Protein AF-A0A1G6BMJ9-F1 (afdb_monomer_lite)

Structure (mmCIF, N/CA/C/O backbone):
data_AF-A0A1G6BMJ9-F1
#
_entry.id   AF-A0A1G6BMJ9-F1
#
loop_
_atom_site.group_PDB
_atom_site.id
_atom_site.type_symbol
_atom_site.label_atom_id
_atom_site.label_alt_id
_atom_site.label_comp_id
_atom_site.label_asym_id
_atom_site.label_entity_id
_atom_site.label_seq_id
_atom_site.pdbx_PDB_ins_code
_atom_site.Cartn_x
_atom_site.Cartn_y
_atom_site.Cartn_z
_atom_site.occupancy
_atom_site.B_iso_or_equiv
_atom_site.auth_seq_id
_atom_site.auth_comp_id
_atom_site.auth_asym_id
_atom_site.auth_atom_id
_atom_site.pdbx_PDB_model_num
ATOM 1 N N . MET A 1 1 ? 7.712 5.811 -20.693 1.00 56.84 1 MET A N 1
ATOM 2 C CA . MET A 1 1 ? 6.902 6.186 -21.873 1.00 56.84 1 MET A CA 1
ATOM 3 C C . MET A 1 1 ? 6.922 5.020 -22.845 1.00 56.84 1 MET A C 1
ATOM 5 O O . MET A 1 1 ? 7.993 4.428 -22.976 1.00 56.84 1 MET A O 1
ATOM 9 N N . PRO A 1 2 ? 5.787 4.639 -23.461 1.00 62.19 2 PRO A N 1
ATOM 10 C CA . PRO A 1 2 ? 5.801 3.632 -24.512 1.00 62.19 2 PRO A CA 1
ATOM 11 C C . PRO A 1 2 ? 6.619 4.175 -25.685 1.00 62.19 2 PRO A C 1
ATOM 13 O O . PRO A 1 2 ? 6.268 5.182 -26.291 1.00 62.19 2 PRO A O 1
ATOM 16 N N . VAL A 1 3 ? 7.758 3.543 -25.936 1.00 71.62 3 VAL A N 1
ATOM 17 C CA . VAL A 1 3 ? 8.671 3.900 -27.021 1.00 71.62 3 VAL A CA 1
ATOM 18 C C . VAL A 1 3 ? 8.329 3.066 -28.254 1.00 71.62 3 VAL A C 1
ATOM 20 O O . VAL A 1 3 ? 8.066 1.870 -28.138 1.00 71.62 3 VAL A O 1
ATOM 23 N N . GLY A 1 4 ? 8.309 3.690 -29.432 1.00 84.31 4 GLY A N 1
ATOM 24 C CA . GLY A 1 4 ? 7.957 3.030 -30.694 1.00 84.31 4 GLY A CA 1
ATOM 25 C C . GLY A 1 4 ? 6.497 3.248 -31.102 1.00 84.31 4 GLY A C 1
ATOM 26 O O . GLY A 1 4 ? 5.983 4.353 -30.961 1.00 84.31 4 GLY A O 1
ATOM 27 N N . ASN A 1 5 ? 5.841 2.207 -31.629 1.00 81.62 5 ASN A N 1
ATOM 28 C CA . ASN A 1 5 ? 4.463 2.258 -32.139 1.00 81.62 5 ASN A CA 1
ATOM 29 C C . ASN A 1 5 ? 3.492 1.503 -31.201 1.00 81.62 5 ASN A C 1
ATOM 31 O O . ASN A 1 5 ? 3.189 0.331 -31.445 1.00 81.62 5 ASN A O 1
ATOM 35 N N . PRO A 1 6 ? 3.053 2.108 -30.080 1.00 82.12 6 PRO A N 1
ATOM 36 C CA . PRO A 1 6 ? 2.189 1.439 -29.117 1.00 82.12 6 PRO A CA 1
ATOM 37 C C . PRO A 1 6 ? 0.766 1.248 -29.643 1.00 82.12 6 PRO A C 1
ATOM 39 O O . PRO A 1 6 ? 0.215 2.078 -30.361 1.00 82.12 6 PRO A O 1
ATOM 42 N N . LYS A 1 7 ? 0.130 0.157 -29.214 1.00 85.88 7 LYS A N 1
ATOM 43 C CA . LYS A 1 7 ? -1.278 -0.129 -29.503 1.00 85.88 7 LYS A CA 1
ATOM 44 C C . LYS A 1 7 ? -2.175 0.941 -28.873 1.00 85.88 7 LYS A C 1
ATOM 46 O O . LYS A 1 7 ? -1.919 1.380 -27.753 1.00 85.88 7 LYS A O 1
ATOM 51 N N . ASN A 1 8 ? -3.294 1.267 -29.525 1.00 82.88 8 ASN A N 1
ATOM 52 C CA . ASN A 1 8 ? -4.273 2.241 -29.018 1.00 82.88 8 ASN A CA 1
ATOM 53 C C . ASN A 1 8 ? -4.676 1.988 -27.554 1.00 82.88 8 ASN A C 1
ATOM 55 O O . ASN A 1 8 ? -4.770 2.929 -26.775 1.00 82.88 8 ASN A O 1
ATOM 59 N N . GLN A 1 9 ? -4.842 0.724 -27.151 1.00 82.94 9 GLN A N 1
ATOM 60 C CA . GLN A 1 9 ? -5.141 0.340 -25.765 1.00 82.94 9 GLN A CA 1
ATOM 61 C C . GLN A 1 9 ? -4.117 0.893 -24.757 1.00 82.94 9 GLN A C 1
ATOM 63 O O . GLN A 1 9 ? -4.500 1.409 -23.713 1.00 82.94 9 GLN A O 1
ATOM 68 N N . THR A 1 10 ? -2.824 0.828 -25.081 1.00 80.69 10 THR A N 1
ATOM 69 C CA . THR A 1 10 ? -1.737 1.326 -24.229 1.00 80.69 10 THR A CA 1
ATOM 70 C C . THR A 1 10 ? -1.804 2.846 -24.073 1.00 80.69 10 THR A C 1
ATOM 72 O O . THR A 1 10 ? -1.584 3.357 -22.978 1.00 80.69 10 THR A O 1
ATOM 75 N N . ILE A 1 11 ? -2.179 3.562 -25.138 1.00 81.19 11 ILE A N 1
ATOM 76 C CA . ILE A 1 11 ? -2.338 5.024 -25.139 1.00 81.19 11 ILE A CA 1
ATOM 77 C C . ILE A 1 11 ? -3.525 5.446 -24.258 1.00 81.19 11 ILE A C 1
ATOM 79 O O . ILE A 1 11 ? -3.414 6.395 -23.484 1.00 81.19 11 ILE A O 1
ATOM 83 N N . TRP A 1 12 ? -4.655 4.734 -24.329 1.00 79.56 12 TRP A N 1
ATOM 84 C CA . TRP A 1 12 ? -5.822 5.006 -23.478 1.00 79.56 12 TRP A CA 1
ATOM 85 C C . TRP A 1 12 ? -5.529 4.765 -21.997 1.00 79.56 12 TRP A C 1
ATOM 87 O O . TRP A 1 12 ? -5.840 5.622 -21.169 1.00 79.56 12 TRP A O 1
ATOM 97 N N . SER A 1 13 ? -4.880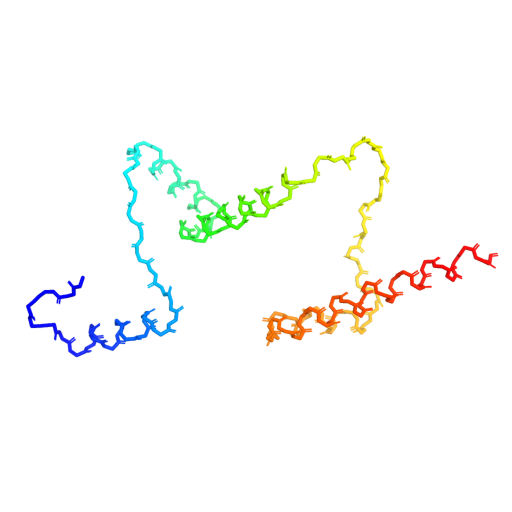 3.645 -21.667 1.00 77.12 13 SER A N 1
ATOM 98 C CA . SER A 1 13 ? -4.460 3.357 -20.292 1.00 77.12 13 SER A CA 1
ATOM 99 C C . SER A 1 13 ? -3.500 4.419 -19.757 1.00 77.12 13 SER A C 1
ATOM 101 O O . SER A 1 13 ? -3.632 4.835 -18.609 1.00 77.12 13 SER A O 1
ATOM 103 N N . GLN A 1 14 ? -2.579 4.911 -20.590 1.00 80.50 14 GLN A N 1
ATOM 104 C CA . GLN A 1 14 ? -1.672 5.995 -20.218 1.00 80.50 14 GLN A CA 1
ATOM 105 C C . GLN A 1 14 ? -2.424 7.304 -19.944 1.00 80.50 14 GLN A C 1
ATOM 107 O O . GLN A 1 14 ? -2.238 7.901 -18.888 1.00 80.50 14 GLN A O 1
ATOM 112 N N . ARG A 1 15 ? -3.312 7.730 -20.854 1.00 79.25 15 ARG A N 1
ATOM 113 C CA . ARG A 1 15 ? -4.121 8.949 -20.669 1.00 79.25 15 ARG A CA 1
ATOM 114 C C . ARG A 1 15 ? -4.942 8.906 -19.385 1.00 79.25 15 ARG A C 1
ATOM 116 O O . ARG A 1 15 ? -5.106 9.923 -18.719 1.00 79.25 15 ARG A O 1
ATOM 123 N N . TYR A 1 16 ? -5.455 7.731 -19.035 1.00 79.88 16 TYR A N 1
ATOM 124 C CA . TYR A 1 16 ? -6.159 7.534 -17.776 1.00 79.88 16 TYR A CA 1
ATOM 125 C C . TYR A 1 16 ? -5.225 7.670 -16.567 1.00 79.88 16 TYR A C 1
ATOM 127 O O . TYR A 1 16 ? -5.549 8.390 -15.628 1.00 79.88 16 TYR A O 1
ATOM 135 N N . GLN A 1 17 ? -4.053 7.031 -16.600 1.00 81.12 17 GLN A N 1
ATOM 136 C CA . GLN A 1 17 ? -3.068 7.122 -15.518 1.00 81.12 17 GLN A CA 1
ATOM 137 C C . GLN A 1 17 ? -2.622 8.564 -15.265 1.00 81.12 17 GLN A C 1
ATOM 139 O O . GLN A 1 17 ? -2.579 8.990 -14.115 1.00 81.12 17 GLN A O 1
ATOM 144 N N . GLU A 1 18 ? -2.373 9.326 -16.331 1.00 80.88 18 GLU A N 1
ATOM 145 C CA . GLU A 1 18 ? -2.034 10.750 -16.258 1.00 80.88 18 GLU A CA 1
ATOM 146 C C . GLU A 1 18 ? -3.187 11.579 -15.674 1.00 80.88 18 GLU A C 1
ATOM 148 O O . GLU A 1 18 ? -2.959 12.413 -14.801 1.00 80.88 18 GLU A O 1
ATOM 153 N N . LYS A 1 19 ? -4.435 11.310 -16.086 1.00 76.62 19 LYS A N 1
ATOM 154 C CA . LYS A 1 19 ? -5.627 11.999 -15.563 1.00 76.62 19 LYS A CA 1
ATOM 155 C C . LYS A 1 19 ? -5.851 11.753 -14.067 1.00 76.62 19 LYS A C 1
ATOM 157 O O . LYS A 1 19 ? -6.304 12.655 -13.371 1.00 76.62 19 LYS A O 1
ATOM 162 N N . VAL A 1 20 ? -5.578 10.540 -13.590 1.00 82.88 20 VAL A N 1
ATOM 163 C CA . VAL A 1 20 ? -5.802 10.127 -12.190 1.00 82.88 20 VAL A CA 1
ATOM 164 C C . VAL A 1 20 ? -4.558 10.370 -11.316 1.00 82.88 20 VAL A C 1
ATOM 166 O O . VAL A 1 20 ? -4.601 10.179 -10.107 1.00 82.88 20 VAL A O 1
ATOM 169 N N . GLY A 1 21 ? -3.453 10.845 -11.902 1.00 84.00 21 GLY A N 1
ATOM 170 C CA . GLY A 1 21 ? -2.238 11.205 -11.167 1.00 84.00 21 GLY A CA 1
ATOM 171 C C . GLY A 1 21 ? -1.364 10.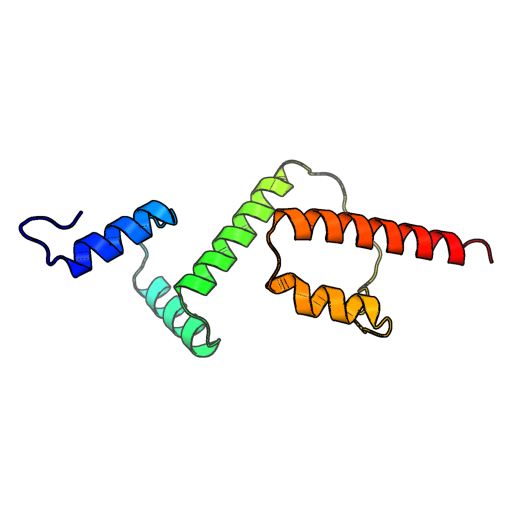016 -10.759 1.00 84.00 21 GLY A C 1
ATOM 172 O O . GLY A 1 21 ? -0.513 10.153 -9.880 1.00 84.00 21 GLY A O 1
ATOM 173 N N . TYR A 1 22 ? -1.530 8.848 -11.386 1.00 79.75 22 TYR A N 1
ATOM 174 C CA . TYR A 1 22 ? -0.671 7.699 -11.114 1.00 79.75 22 TYR A CA 1
ATOM 175 C C . TYR A 1 22 ? 0.748 7.948 -11.630 1.00 79.75 22 TYR A C 1
ATOM 177 O O . TYR A 1 22 ? 0.975 8.184 -12.817 1.00 79.75 22 TYR A O 1
ATOM 185 N N . ILE A 1 23 ? 1.723 7.830 -10.732 1.00 85.50 23 ILE A N 1
ATOM 186 C CA . ILE A 1 23 ? 3.147 7.968 -11.037 1.00 85.50 23 ILE A CA 1
ATOM 187 C C . ILE A 1 23 ? 3.889 6.680 -10.687 1.00 85.50 23 ILE A C 1
ATOM 189 O O . ILE A 1 23 ? 3.646 6.061 -9.657 1.00 85.50 23 ILE A O 1
ATOM 193 N N . THR A 1 24 ? 4.839 6.278 -11.533 1.00 85.06 24 THR A N 1
ATOM 194 C CA . THR A 1 24 ? 5.756 5.175 -11.211 1.00 85.06 24 THR A CA 1
ATOM 195 C C . THR A 1 24 ? 7.028 5.741 -10.591 1.00 85.06 24 THR A C 1
ATOM 197 O O . THR A 1 24 ? 7.743 6.517 -11.228 1.00 85.06 24 THR A O 1
ATOM 200 N N . LYS A 1 25 ? 7.328 5.345 -9.351 1.00 85.75 25 LYS A N 1
ATOM 201 C CA . LYS A 1 25 ? 8.600 5.631 -8.675 1.00 85.75 25 LYS A CA 1
ATOM 202 C C . LYS A 1 25 ? 9.314 4.310 -8.408 1.00 85.75 25 LYS A C 1
ATOM 204 O O . LYS A 1 25 ? 8.774 3.436 -7.741 1.00 85.75 25 LYS A O 1
ATOM 209 N N . GLY A 1 26 ? 10.503 4.152 -8.986 1.00 89.50 26 GLY A N 1
ATOM 210 C CA . GLY A 1 26 ? 11.326 2.956 -8.817 1.00 89.50 26 GLY A CA 1
ATOM 211 C C . GLY A 1 26 ? 12.410 3.179 -7.769 1.00 89.50 26 GLY A C 1
ATOM 212 O O . GLY A 1 26 ? 13.191 4.122 -7.891 1.00 89.50 26 GLY A O 1
ATOM 213 N N . TYR A 1 27 ? 12.487 2.290 -6.779 1.00 91.44 27 TYR A N 1
ATOM 214 C CA . TYR A 1 27 ? 13.551 2.257 -5.775 1.00 91.44 27 TYR A CA 1
ATOM 215 C C . TYR A 1 27 ? 14.347 0.960 -5.907 1.00 91.44 27 TYR A C 1
ATOM 217 O O . TYR A 1 27 ? 13.803 -0.080 -6.279 1.00 91.44 27 TYR A O 1
ATOM 225 N N . LYS A 1 28 ? 15.642 1.009 -5.589 1.00 93.38 28 LYS A N 1
ATOM 226 C CA . LYS A 1 28 ? 16.470 -0.197 -5.487 1.00 93.38 28 LYS A CA 1
ATOM 227 C C . LYS A 1 28 ? 16.378 -0.731 -4.060 1.00 93.38 28 LYS A C 1
ATOM 229 O O . LYS A 1 28 ? 16.763 -0.031 -3.128 1.00 93.38 28 LYS A O 1
ATOM 234 N N . LEU A 1 29 ? 15.887 -1.957 -3.902 1.00 94.50 29 LEU A N 1
ATOM 235 C CA . LEU A 1 29 ? 15.752 -2.641 -2.614 1.00 94.50 29 LEU A CA 1
ATOM 236 C C . LEU A 1 29 ? 16.562 -3.939 -2.611 1.00 94.50 29 LEU A C 1
ATOM 238 O O . LEU A 1 29 ? 16.873 -4.497 -3.665 1.00 94.50 29 LEU A O 1
ATOM 242 N N . LYS A 1 30 ? 16.910 -4.426 -1.417 1.00 97.06 30 LYS A N 1
ATOM 243 C CA . LYS A 1 30 ? 17.541 -5.743 -1.269 1.00 97.06 30 LYS A CA 1
ATOM 244 C C . LYS A 1 30 ? 16.552 -6.841 -1.675 1.00 97.06 30 LYS A C 1
ATOM 246 O O . LYS A 1 30 ? 15.368 -6.760 -1.343 1.00 97.06 30 LYS A O 1
ATOM 251 N N . LYS A 1 31 ? 17.058 -7.877 -2.353 1.00 95.25 31 LYS A N 1
ATOM 252 C CA . LYS A 1 31 ? 16.251 -9.014 -2.819 1.00 95.25 31 LYS A CA 1
ATOM 253 C C . LYS A 1 31 ? 15.531 -9.699 -1.656 1.00 95.25 31 LYS A C 1
ATOM 255 O O . LYS A 1 31 ? 14.309 -9.761 -1.666 1.00 95.25 31 LYS A O 1
ATOM 260 N N . ASP A 1 32 ? 16.275 -10.083 -0.622 1.00 97.25 32 ASP A N 1
ATOM 261 C CA . ASP A 1 32 ? 15.729 -10.829 0.521 1.00 97.25 32 ASP A CA 1
ATOM 262 C C . ASP A 1 32 ? 14.627 -10.054 1.253 1.00 97.25 32 ASP A C 1
ATOM 264 O O . ASP A 1 32 ? 13.610 -10.615 1.647 1.00 97.25 32 ASP A O 1
ATOM 268 N N . LEU A 1 33 ? 14.786 -8.732 1.375 1.00 96.50 33 LEU A N 1
ATOM 269 C CA . LEU A 1 33 ? 13.766 -7.866 1.968 1.00 96.50 33 LEU A CA 1
ATOM 270 C C . LEU A 1 33 ? 12.471 -7.876 1.144 1.00 96.50 33 LEU A C 1
ATOM 272 O O . LEU A 1 33 ? 11.380 -7.939 1.703 1.00 96.50 33 LEU A O 1
ATOM 276 N N . THR A 1 34 ? 12.598 -7.812 -0.181 1.00 95.19 34 THR A N 1
ATOM 277 C CA . THR A 1 34 ? 11.453 -7.768 -1.099 1.00 95.19 34 THR A CA 1
ATOM 278 C C . THR A 1 34 ? 10.717 -9.109 -1.126 1.00 95.19 34 THR A C 1
ATOM 280 O O . THR A 1 34 ? 9.486 -9.136 -1.108 1.00 95.19 34 THR A O 1
ATOM 283 N N . ASP A 1 35 ? 11.460 -10.218 -1.102 1.00 97.00 35 ASP A N 1
ATOM 284 C CA . ASP A 1 35 ? 10.900 -11.571 -1.050 1.00 97.00 35 ASP A CA 1
ATOM 285 C C . ASP A 1 35 ? 10.145 -11.801 0.272 1.00 97.00 35 ASP A C 1
ATOM 287 O O . ASP A 1 35 ? 8.981 -12.210 0.259 1.00 97.00 35 ASP A O 1
ATOM 291 N N . ASN A 1 36 ? 10.741 -11.415 1.406 1.00 97.25 36 ASN A N 1
ATOM 292 C CA . ASN A 1 36 ? 10.091 -11.502 2.716 1.00 97.25 36 ASN A CA 1
ATOM 293 C C . ASN A 1 36 ? 8.830 -10.629 2.798 1.00 97.25 36 ASN A C 1
ATOM 295 O O . ASN A 1 36 ? 7.807 -11.058 3.333 1.00 97.25 36 ASN A O 1
ATOM 299 N N . PHE A 1 37 ? 8.874 -9.414 2.244 1.00 95.06 37 PHE A N 1
ATOM 300 C CA . PHE A 1 37 ? 7.714 -8.525 2.196 1.00 95.06 37 PHE A CA 1
ATOM 301 C C . PHE A 1 37 ? 6.570 -9.126 1.371 1.00 95.06 37 PHE A C 1
ATOM 303 O O . PHE A 1 37 ? 5.412 -9.086 1.791 1.00 95.06 37 PHE A O 1
ATOM 310 N N . LYS A 1 38 ? 6.883 -9.745 0.227 1.00 96.50 38 LYS A N 1
ATOM 311 C CA . LYS A 1 38 ? 5.901 -10.450 -0.604 1.00 96.50 38 LYS A CA 1
ATOM 312 C C . LYS A 1 38 ? 5.253 -11.615 0.144 1.00 96.50 38 LYS A C 1
ATOM 314 O O . LYS A 1 38 ? 4.032 -11.775 0.068 1.00 96.50 38 LYS A O 1
ATOM 319 N N . GLU A 1 39 ? 6.038 -12.418 0.859 1.00 97.12 39 GLU A N 1
ATOM 320 C CA . GLU A 1 39 ? 5.499 -13.508 1.677 1.00 97.12 39 GLU A CA 1
ATOM 321 C C . GLU A 1 39 ? 4.599 -12.995 2.800 1.00 97.12 39 GLU A C 1
ATOM 323 O O . GLU A 1 39 ? 3.513 -13.535 2.999 1.00 97.12 39 GLU A O 1
ATOM 328 N N . ALA A 1 40 ? 5.017 -11.940 3.504 1.00 95.62 40 ALA A N 1
ATOM 329 C CA . ALA A 1 40 ? 4.223 -11.324 4.562 1.00 95.62 40 ALA A CA 1
ATOM 330 C C . ALA A 1 40 ? 2.880 -10.805 4.026 1.00 95.62 40 ALA A C 1
ATOM 332 O O . ALA A 1 40 ? 1.834 -11.128 4.579 1.00 95.62 40 ALA A O 1
ATOM 333 N N . CYS A 1 41 ? 2.892 -10.095 2.893 1.00 93.19 41 CYS A N 1
ATOM 334 C CA . CYS A 1 41 ? 1.676 -9.628 2.225 1.00 93.19 41 CYS A CA 1
ATOM 335 C C . CYS A 1 41 ? 0.747 -10.792 1.844 1.00 93.19 41 CYS A C 1
ATOM 337 O O . CYS A 1 41 ? -0.460 -10.720 2.063 1.00 93.19 41 CYS A O 1
ATOM 339 N N . SER A 1 42 ? 1.316 -11.891 1.336 1.00 93.75 42 SER A N 1
ATOM 340 C CA . SER A 1 42 ? 0.552 -13.085 0.948 1.00 93.75 42 SER A CA 1
ATOM 341 C C . SER A 1 42 ? -0.094 -13.772 2.155 1.00 93.75 42 SER A C 1
ATOM 343 O O . SER A 1 42 ? -1.251 -14.172 2.078 1.00 93.75 42 SER A O 1
ATOM 345 N N . LYS A 1 43 ? 0.628 -13.868 3.280 1.00 95.12 43 LYS A N 1
ATOM 346 C CA . LYS A 1 43 ? 0.117 -14.427 4.544 1.00 95.12 43 LYS A CA 1
ATOM 347 C C . LYS A 1 43 ? -0.989 -13.559 5.148 1.00 95.12 43 LYS A C 1
ATOM 349 O O . LYS A 1 43 ? -1.959 -14.097 5.665 1.00 95.12 43 LYS A O 1
ATOM 354 N N . SER A 1 44 ? -0.862 -12.238 5.040 1.00 89.12 44 SER A N 1
ATOM 355 C CA . SER A 1 44 ? -1.862 -11.279 5.525 1.00 89.12 44 SER A CA 1
ATOM 356 C C . SER A 1 44 ? -3.042 -11.075 4.566 1.00 89.12 44 SER A C 1
ATOM 358 O O . SER A 1 44 ? -3.984 -10.373 4.919 1.00 89.12 44 SER A O 1
ATOM 360 N N . GLY A 1 45 ? -3.004 -11.647 3.355 1.00 93.75 45 GLY A N 1
ATOM 361 C CA . GLY A 1 45 ? -4.061 -11.491 2.349 1.00 93.75 45 GLY A CA 1
ATOM 362 C C . GLY A 1 45 ? -4.147 -10.092 1.724 1.00 93.75 45 GLY A C 1
ATOM 363 O O . GLY A 1 45 ? -5.188 -9.725 1.184 1.00 93.75 45 GLY A O 1
ATOM 364 N N . ILE A 1 46 ? -3.073 -9.299 1.786 1.00 92.19 46 ILE A N 1
ATOM 365 C CA . ILE A 1 46 ? -3.033 -7.910 1.300 1.00 92.19 46 ILE A CA 1
ATOM 366 C C . ILE A 1 46 ? -2.106 -7.823 0.083 1.00 92.19 46 ILE A C 1
ATOM 368 O O . ILE A 1 46 ? -1.107 -8.535 -0.018 1.00 92.19 46 ILE A O 1
ATOM 372 N N . SER A 1 47 ? -2.414 -6.942 -0.873 1.00 90.06 47 SER A N 1
ATOM 373 C CA . SER A 1 47 ? -1.508 -6.690 -1.999 1.00 90.06 47 SER A CA 1
ATOM 374 C C . SER A 1 47 ? -0.277 -5.889 -1.556 1.00 90.06 47 SER A C 1
ATOM 376 O O . SER A 1 47 ? -0.370 -4.998 -0.716 1.00 90.06 47 SER A O 1
ATOM 378 N N . GLN A 1 48 ? 0.878 -6.145 -2.175 1.00 92.12 48 GLN A N 1
ATOM 379 C CA . GLN A 1 48 ? 2.109 -5.389 -1.890 1.00 92.12 48 GLN A CA 1
ATOM 380 C C . GLN A 1 48 ? 1.925 -3.877 -2.080 1.00 92.12 48 GLN A C 1
ATOM 382 O O . GLN A 1 48 ? 2.463 -3.088 -1.310 1.00 92.12 48 GLN A O 1
ATOM 387 N N . ALA A 1 49 ? 1.143 -3.481 -3.090 1.00 88.62 49 ALA A N 1
ATOM 388 C CA . ALA A 1 49 ? 0.827 -2.082 -3.341 1.00 88.62 49 ALA A CA 1
ATOM 389 C C . ALA A 1 49 ? 0.018 -1.476 -2.187 1.00 88.62 49 ALA A C 1
ATOM 391 O O . ALA A 1 49 ? 0.390 -0.423 -1.689 1.00 88.62 49 ALA A O 1
ATOM 392 N N . ALA A 1 50 ? -1.025 -2.166 -1.713 1.00 88.88 50 ALA A N 1
ATOM 393 C CA . ALA A 1 50 ? -1.845 -1.688 -0.601 1.00 88.88 50 ALA A CA 1
ATOM 394 C C . ALA A 1 50 ? -1.045 -1.572 0.706 1.00 88.88 50 ALA A C 1
ATOM 396 O O . ALA A 1 50 ? -1.140 -0.558 1.390 1.00 88.88 50 ALA A O 1
ATOM 397 N N . ALA A 1 51 ? -0.207 -2.566 1.019 1.00 91.75 51 ALA A N 1
ATOM 398 C CA . ALA A 1 51 ? 0.663 -2.518 2.193 1.00 91.75 51 ALA A CA 1
ATOM 399 C C . ALA A 1 51 ? 1.672 -1.356 2.116 1.00 91.75 51 ALA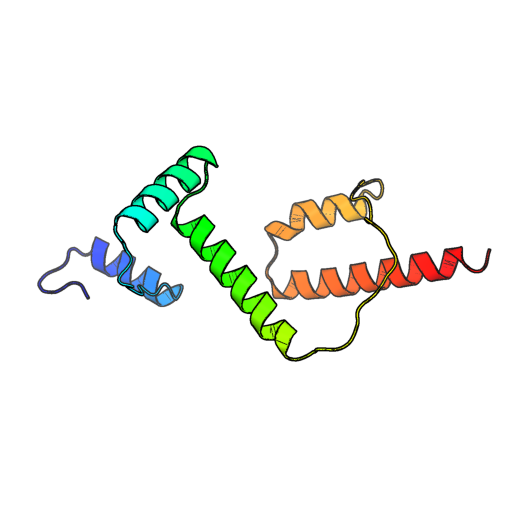 A C 1
ATOM 401 O O . ALA A 1 51 ? 1.915 -0.672 3.109 1.00 91.75 51 ALA A O 1
ATOM 402 N N . LEU A 1 52 ? 2.229 -1.093 0.928 1.00 92.25 52 LEU A N 1
ATOM 403 C CA . LEU A 1 52 ? 3.125 0.041 0.713 1.00 92.25 52 LEU A CA 1
ATOM 404 C C . LEU A 1 52 ? 2.394 1.385 0.840 1.00 92.25 52 LEU A C 1
ATOM 406 O O . LEU A 1 52 ? 2.932 2.300 1.457 1.00 92.25 52 LEU A O 1
ATOM 410 N N . THR A 1 53 ? 1.180 1.501 0.298 1.00 92.00 53 THR A N 1
ATOM 411 C CA . THR A 1 53 ? 0.344 2.705 0.424 1.00 92.00 53 THR A CA 1
ATOM 412 C C . THR A 1 53 ? 0.045 3.015 1.887 1.00 92.00 53 THR A C 1
ATOM 414 O O . THR A 1 53 ? 0.314 4.130 2.324 1.00 92.00 53 THR A O 1
ATOM 417 N N . GLN A 1 54 ? -0.391 2.020 2.667 1.00 91.75 54 GLN A N 1
ATOM 418 C CA . GLN A 1 54 ? -0.649 2.187 4.102 1.00 91.75 54 GLN A CA 1
ATOM 419 C C . GLN A 1 54 ? 0.599 2.650 4.859 1.00 91.75 54 GLN A C 1
ATOM 421 O O . GLN A 1 54 ? 0.530 3.548 5.694 1.00 91.75 54 GLN A O 1
ATOM 426 N N . PHE A 1 55 ? 1.759 2.063 4.548 1.00 92.25 55 PHE A N 1
ATOM 427 C CA . PHE A 1 55 ? 3.022 2.483 5.149 1.00 92.25 55 PHE A CA 1
ATOM 428 C C . PHE A 1 55 ? 3.372 3.937 4.800 1.00 92.25 55 PHE A C 1
ATOM 430 O O . PHE A 1 55 ? 3.802 4.692 5.670 1.00 92.25 55 PHE A O 1
ATOM 437 N N . MET A 1 56 ? 3.183 4.342 3.540 1.00 92.25 56 MET A N 1
ATOM 438 C CA . MET A 1 56 ? 3.442 5.713 3.095 1.00 92.25 56 MET A CA 1
ATOM 439 C C . MET A 1 56 ? 2.522 6.722 3.789 1.00 92.25 56 MET A C 1
ATOM 441 O O . MET A 1 56 ? 3.013 7.740 4.268 1.00 92.25 56 MET A O 1
ATOM 445 N N . GLU A 1 57 ? 1.223 6.434 3.881 1.00 92.69 57 GLU A N 1
ATOM 446 C CA . GLU A 1 57 ? 0.238 7.284 4.565 1.00 92.69 57 GLU A CA 1
ATOM 447 C C . GLU A 1 57 ? 0.580 7.442 6.050 1.00 92.69 57 GLU A C 1
ATOM 449 O O . GLU A 1 57 ? 0.759 8.562 6.527 1.00 92.69 57 GLU A O 1
ATOM 454 N N . ALA A 1 58 ? 0.815 6.328 6.752 1.00 92.00 58 ALA A N 1
ATOM 455 C CA . ALA A 1 58 ? 1.192 6.351 8.163 1.00 92.00 58 ALA A CA 1
ATOM 456 C C . ALA A 1 58 ? 2.495 7.134 8.411 1.00 92.00 58 ALA A C 1
ATOM 458 O O . ALA A 1 58 ? 2.624 7.863 9.400 1.00 92.00 58 ALA A O 1
ATOM 459 N N . PHE A 1 59 ? 3.469 7.012 7.505 1.00 93.62 59 PHE A N 1
ATOM 460 C CA . PHE A 1 59 ? 4.722 7.755 7.594 1.00 93.62 59 PHE A CA 1
ATOM 461 C C . PHE A 1 59 ? 4.523 9.262 7.376 1.00 93.62 59 PHE A C 1
ATOM 463 O O . PHE A 1 59 ? 5.122 10.063 8.099 1.00 93.62 59 PHE A O 1
ATOM 470 N N . ILE A 1 60 ? 3.677 9.656 6.417 1.00 92.44 60 ILE A N 1
ATOM 471 C CA . ILE A 1 60 ? 3.318 11.059 6.160 1.00 92.44 60 ILE A CA 1
ATOM 472 C C . ILE A 1 60 ? 2.637 11.660 7.393 1.00 92.44 60 ILE A C 1
ATOM 474 O O . ILE A 1 60 ? 3.048 12.723 7.861 1.00 92.44 60 ILE A O 1
ATOM 478 N N . ASP A 1 61 ? 1.660 10.959 7.965 1.00 90.69 61 ASP A N 1
ATOM 479 C CA . ASP A 1 61 ? 0.912 11.425 9.135 1.00 90.69 61 ASP A CA 1
ATOM 480 C C . ASP A 1 61 ? 1.808 11.600 10.363 1.00 90.69 61 ASP A C 1
ATOM 482 O O . ASP A 1 61 ? 1.717 12.603 11.078 1.00 90.69 61 ASP A O 1
ATOM 486 N N . THR A 1 62 ? 2.725 10.655 10.581 1.00 89.94 62 THR A N 1
ATOM 487 C CA . THR A 1 62 ? 3.707 10.731 11.669 1.00 89.94 62 THR A CA 1
ATOM 488 C C . THR A 1 62 ? 4.668 11.899 11.454 1.00 89.94 62 THR A C 1
ATOM 490 O O . THR A 1 62 ? 4.914 12.685 12.371 1.00 89.94 62 THR A O 1
ATOM 493 N N . SER A 1 63 ? 5.184 12.058 10.232 1.00 87.75 63 SER A N 1
ATOM 494 C CA . SER A 1 63 ? 6.133 13.123 9.888 1.00 87.75 63 SER A CA 1
ATOM 495 C C . SER A 1 63 ? 5.517 14.515 10.043 1.00 87.75 63 SER A C 1
ATOM 497 O O . SER A 1 63 ? 6.165 15.420 10.564 1.00 87.75 63 SER A O 1
ATOM 499 N N . ASN A 1 64 ? 4.248 14.681 9.668 1.00 82.06 64 ASN A N 1
ATOM 500 C CA . ASN A 1 64 ? 3.531 15.951 9.795 1.00 82.06 64 ASN A CA 1
ATOM 501 C C . ASN A 1 64 ? 3.188 16.292 11.256 1.00 82.06 64 ASN A C 1
ATOM 503 O O . ASN A 1 64 ? 3.217 17.462 11.636 1.00 82.06 64 ASN A 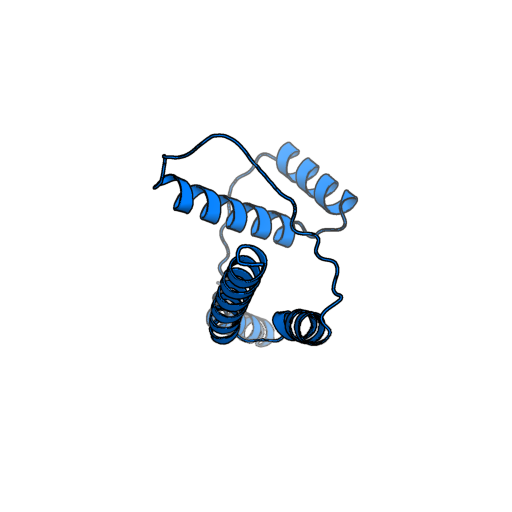O 1
ATOM 507 N N . ASN A 1 65 ? 2.921 15.285 12.096 1.00 65.38 65 ASN A N 1
ATOM 508 C CA . ASN A 1 65 ? 2.686 15.478 13.532 1.00 65.38 65 ASN A CA 1
ATOM 509 C C . ASN A 1 65 ? 3.974 15.692 14.346 1.00 65.38 65 ASN A C 1
ATOM 511 O O . ASN A 1 65 ? 3.920 16.194 15.467 1.00 65.38 65 ASN A O 1
ATOM 515 N N . SER A 1 66 ? 5.145 15.392 13.777 1.00 53.62 66 SER A N 1
ATOM 516 C CA . SER A 1 66 ? 6.445 15.559 14.447 1.00 53.62 66 SER A CA 1
ATOM 517 C C . SER A 1 66 ? 6.883 17.030 14.589 1.00 53.62 66 SER A C 1
ATOM 519 O O . SER A 1 66 ? 7.887 17.310 15.237 1.00 53.62 66 SER A O 1
ATOM 521 N N . ALA A 1 67 ? 6.119 17.985 14.039 1.00 50.62 67 ALA A N 1
ATOM 522 C CA . ALA A 1 67 ? 6.270 19.422 14.291 1.00 50.62 67 ALA A CA 1
ATOM 523 C C . ALA A 1 67 ? 5.534 19.915 15.560 1.00 50.62 67 ALA A C 1
ATOM 525 O O . ALA A 1 67 ? 5.525 21.114 15.838 1.00 50.62 67 ALA A O 1
ATOM 526 N N . SER A 1 68 ? 4.928 19.021 16.351 1.00 40.91 68 SER A N 1
ATOM 527 C CA . SER A 1 68 ? 4.331 19.363 17.646 1.00 40.91 68 SER A CA 1
ATOM 528 C C . SER A 1 68 ? 4.771 18.379 18.731 1.00 40.91 68 SER A C 1
ATOM 530 O O . SER A 1 68 ? 4.011 17.547 19.216 1.00 40.91 68 SER A O 1
ATOM 532 N N . THR A 1 69 ? 6.034 18.474 19.147 1.00 37.16 69 THR A N 1
ATOM 533 C CA . THR A 1 69 ? 6.435 17.962 20.459 1.00 37.16 69 THR A CA 1
ATOM 534 C C . THR A 1 69 ? 5.905 18.920 21.515 1.00 37.16 69 THR A C 1
ATOM 536 O O . THR A 1 69 ? 6.471 19.994 21.696 1.00 37.16 69 THR A O 1
ATOM 539 N N . ASN A 1 70 ? 4.791 18.559 22.146 1.00 52.88 70 ASN A N 1
ATOM 540 C CA . ASN A 1 70 ? 4.550 18.651 23.588 1.00 52.88 70 ASN A CA 1
ATOM 541 C C . ASN A 1 70 ? 3.151 18.079 23.855 1.00 52.88 70 ASN A C 1
ATOM 543 O O . ASN A 1 70 ? 2.157 18.744 23.579 1.00 52.88 70 ASN A O 1
ATOM 547 N N . THR A 1 71 ? 3.098 16.826 24.314 1.00 36.50 71 THR A N 1
ATOM 548 C CA . THR A 1 71 ? 2.387 16.396 25.532 1.00 36.50 71 THR A CA 1
ATOM 549 C C . THR A 1 71 ? 2.300 14.868 25.555 1.00 36.50 71 THR A C 1
ATOM 551 O O . THR A 1 71 ? 1.528 14.252 24.833 1.00 36.50 71 THR A O 1
ATOM 554 N N . GLU A 1 72 ? 3.080 14.284 26.450 1.00 39.59 72 GLU A N 1
ATOM 555 C CA . GLU A 1 72 ? 2.775 13.059 27.200 1.00 39.59 72 GLU A CA 1
ATOM 556 C C . GLU A 1 72 ? 2.863 13.490 28.684 1.00 39.59 72 GLU A C 1
ATOM 558 O O . GLU A 1 72 ? 3.658 14.402 28.950 1.00 39.59 72 GLU A O 1
ATOM 563 N N . PRO A 1 73 ? 2.129 12.918 29.668 1.00 57.72 73 PRO A N 1
ATOM 564 C CA . PRO A 1 73 ? 1.497 11.595 29.642 1.00 57.72 73 PRO A CA 1
ATOM 565 C C . PRO A 1 73 ? 0.090 11.494 30.300 1.00 57.72 73 PRO A C 1
ATOM 567 O O . PRO A 1 73 ? -0.345 12.372 31.043 1.00 57.72 73 PRO A O 1
ATOM 570 N N . SER A 1 74 ? -0.553 10.328 30.133 1.00 51.59 74 SER A N 1
ATOM 571 C CA . SER A 1 74 ? -1.645 9.747 30.956 1.00 51.59 74 SER A CA 1
ATOM 572 C C . SER A 1 74 ? -3.127 10.057 30.624 1.00 51.59 74 SER A C 1
ATOM 574 O O . SER A 1 74 ? -3.535 11.204 30.505 1.00 51.59 74 SER A O 1
ATOM 576 N N . SER A 1 75 ? -3.945 8.984 30.616 1.00 36.78 75 SER A N 1
ATOM 577 C CA . SER A 1 75 ? -5.403 8.941 30.899 1.00 36.78 75 SER A CA 1
ATOM 578 C C . SER A 1 75 ? -6.448 8.971 29.747 1.00 36.78 75 SER A C 1
ATOM 580 O O . SER A 1 75 ? -7.088 9.992 29.532 1.00 36.78 75 SER A O 1
ATOM 582 N N . ALA A 1 76 ? -6.753 7.778 29.193 1.00 38.94 76 ALA A N 1
ATOM 583 C CA . ALA A 1 76 ? -8.098 7.218 28.865 1.00 38.94 76 ALA A CA 1
ATOM 584 C C . ALA A 1 76 ? -9.033 7.887 27.807 1.00 38.94 76 ALA A C 1
ATOM 586 O O . ALA A 1 76 ? -8.932 9.084 27.559 1.00 38.94 76 ALA A O 1
ATOM 587 N N . PRO A 1 77 ? -10.074 7.193 27.269 1.00 41.81 77 PRO A N 1
ATOM 588 C CA . PRO A 1 77 ? -10.321 5.752 27.090 1.00 41.81 77 PRO A CA 1
ATOM 589 C C . PRO A 1 77 ? -10.605 5.367 25.613 1.00 41.81 77 PRO A C 1
ATOM 591 O O . PRO A 1 77 ? -10.912 6.208 24.767 1.00 41.81 77 PRO A O 1
ATOM 594 N N . GLU A 1 78 ? -10.590 4.066 25.321 1.00 41.22 78 GLU A N 1
ATOM 595 C CA . GLU A 1 78 ? -11.307 3.491 24.178 1.00 41.22 78 GLU A CA 1
ATOM 596 C C . GLU A 1 78 ? -12.754 4.014 24.163 1.00 41.22 78 GLU A C 1
ATOM 598 O O . GLU A 1 78 ? -13.551 3.701 25.050 1.00 41.22 78 GLU A O 1
ATOM 603 N N . TYR A 1 79 ? -13.125 4.821 23.166 1.00 35.72 79 TYR A N 1
ATOM 604 C CA . TYR A 1 79 ? -14.538 5.009 22.871 1.00 35.72 79 TYR A CA 1
ATOM 605 C C . TYR A 1 79 ? -14.984 3.797 22.063 1.00 35.72 79 TYR A C 1
ATOM 607 O O . TYR A 1 79 ? -14.627 3.612 20.901 1.00 35.72 79 TYR A O 1
ATOM 615 N N . MET A 1 80 ? -15.746 2.945 22.739 1.00 34.19 80 MET A N 1
ATOM 616 C CA . MET A 1 80 ? -16.467 1.837 22.146 1.00 34.19 80 MET A CA 1
ATOM 617 C C . MET A 1 80 ? -17.234 2.321 20.915 1.00 34.19 80 MET A C 1
ATOM 619 O O . MET A 1 80 ? -18.165 3.124 21.006 1.00 34.19 80 MET A O 1
ATOM 623 N N . ILE A 1 81 ? -16.852 1.788 19.760 1.00 36.91 81 ILE A N 1
ATOM 624 C CA . ILE A 1 81 ? -17.686 1.748 18.566 1.00 36.91 81 ILE A CA 1
ATOM 625 C C . ILE A 1 81 ? -18.731 0.662 18.838 1.00 36.91 81 ILE A C 1
ATOM 627 O O . ILE A 1 81 ? -18.602 -0.461 18.373 1.00 36.91 81 ILE A O 1
ATOM 631 N N . ASN A 1 82 ? -19.739 0.974 19.652 1.00 43.12 82 ASN A N 1
ATOM 632 C CA . ASN A 1 82 ? -20.977 0.207 19.689 1.00 43.12 82 ASN A CA 1
ATOM 633 C C . ASN A 1 82 ? -22.110 1.145 19.291 1.00 43.12 82 ASN A C 1
ATOM 635 O O . ASN A 1 82 ? -22.476 2.098 19.977 1.00 43.12 82 ASN A O 1
ATOM 639 N N . SER A 1 83 ? -22.567 0.893 18.074 1.00 48.59 83 SER A N 1
ATOM 640 C CA . SER A 1 83 ? -23.603 1.608 17.359 1.00 48.59 83 SER A CA 1
ATOM 641 C C . SER A 1 83 ? -24.976 1.325 17.976 1.00 48.59 83 SER A C 1
ATOM 643 O O . SER A 1 83 ? -25.672 0.410 17.546 1.00 48.59 83 SER A O 1
ATOM 645 N N . GLU A 1 84 ? -25.392 2.136 18.943 1.00 54.16 84 GLU A N 1
ATOM 646 C CA . GLU A 1 84 ? -26.786 2.149 19.425 1.00 54.16 84 GLU A CA 1
ATOM 647 C C . GLU A 1 84 ? -27.587 3.347 18.890 1.00 54.16 84 GLU A C 1
ATOM 649 O O . GLU A 1 84 ? -28.813 3.357 18.964 1.00 54.16 84 GLU A O 1
ATOM 654 N N . ASP A 1 85 ? -26.924 4.332 18.273 1.00 56.31 85 ASP A N 1
ATOM 655 C CA . ASP A 1 85 ? -27.585 5.461 17.618 1.00 56.31 85 ASP A CA 1
ATOM 656 C C . ASP A 1 85 ? -27.768 5.153 16.111 1.00 56.31 85 ASP A C 1
ATOM 658 O O . ASP A 1 85 ? -26.805 5.248 15.345 1.00 56.31 85 ASP A O 1
ATOM 662 N N . PRO A 1 86 ? -28.988 4.845 15.621 1.00 56.62 86 PRO A N 1
ATOM 663 C CA . PRO A 1 86 ? -29.224 4.433 14.226 1.00 56.62 86 PRO A CA 1
ATOM 664 C C . PRO A 1 86 ? -28.907 5.529 13.196 1.00 56.62 86 PRO A C 1
ATOM 666 O O . PRO A 1 86 ? -28.730 5.265 12.011 1.00 56.62 86 PRO A O 1
ATOM 669 N N . LYS A 1 87 ? -28.812 6.788 13.639 1.00 55.88 87 LYS A N 1
ATOM 670 C CA . LYS A 1 87 ? -28.349 7.898 12.796 1.00 55.88 87 LYS A CA 1
ATOM 671 C C . LYS A 1 87 ? -26.837 7.860 12.569 1.00 55.88 87 LYS A C 1
ATOM 673 O O . LYS A 1 87 ? -26.382 8.348 11.544 1.00 55.88 87 LYS A O 1
ATOM 678 N N . LEU A 1 88 ? -26.068 7.304 13.506 1.00 55.75 88 LEU A N 1
ATOM 679 C CA . LEU A 1 88 ? -24.611 7.205 13.415 1.00 55.75 88 LEU A CA 1
ATOM 680 C C . LEU A 1 88 ? -24.175 5.989 12.590 1.00 55.75 88 LEU A C 1
ATOM 682 O O . LEU A 1 88 ? -23.252 6.137 11.795 1.00 55.75 88 LEU A O 1
ATOM 686 N N . SER A 1 89 ? -24.874 4.849 12.672 1.00 50.62 89 SER A N 1
ATOM 687 C CA . SER A 1 89 ? -24.627 3.712 11.766 1.00 50.62 89 SER A CA 1
ATOM 688 C C . SER A 1 89 ? -24.858 4.083 10.304 1.00 50.62 89 SER A C 1
ATOM 690 O O . SER A 1 89 ? -23.996 3.831 9.471 1.00 50.62 89 SER A O 1
ATOM 692 N N . PHE A 1 90 ? -25.969 4.766 10.006 1.00 58.66 90 PHE A N 1
ATOM 693 C CA . PHE A 1 90 ? -26.306 5.192 8.645 1.00 58.66 90 PHE A CA 1
ATOM 694 C C . PHE A 1 90 ? -25.271 6.162 8.056 1.00 58.66 90 PHE A C 1
ATOM 696 O O . PHE A 1 90 ? -24.935 6.092 6.874 1.00 58.66 90 PHE A O 1
ATOM 703 N N . ILE A 1 91 ? -24.735 7.063 8.884 1.00 59.28 91 ILE A N 1
ATOM 704 C CA . ILE A 1 91 ? -23.681 7.992 8.463 1.00 59.28 91 ILE A CA 1
ATOM 705 C C . ILE A 1 91 ? -22.375 7.242 8.188 1.00 59.28 91 ILE A C 1
ATOM 707 O O . ILE A 1 91 ? -21.721 7.571 7.210 1.00 59.28 91 ILE A O 1
ATOM 711 N N . ILE A 1 92 ? -22.013 6.243 9.000 1.00 59.25 92 ILE A N 1
ATOM 712 C CA . ILE A 1 92 ? -20.797 5.433 8.810 1.00 59.25 92 ILE A CA 1
ATOM 713 C C . ILE A 1 92 ? -20.902 4.576 7.542 1.00 59.25 92 ILE A C 1
ATOM 715 O O . ILE A 1 92 ? -19.986 4.572 6.729 1.00 59.25 92 ILE A O 1
ATOM 719 N N . GLU A 1 93 ? -22.039 3.917 7.325 1.00 59.38 93 GLU A N 1
ATOM 720 C CA . GLU A 1 93 ? -22.261 3.010 6.189 1.00 59.38 93 GLU A CA 1
ATOM 721 C C . GLU A 1 93 ? -22.278 3.750 4.836 1.00 59.38 93 GLU A C 1
ATOM 723 O O . GLU A 1 93 ? -21.891 3.214 3.798 1.00 59.38 93 GLU A O 1
ATOM 728 N N . THR A 1 94 ? -22.673 5.025 4.845 1.00 62.25 94 THR A N 1
ATOM 729 C CA . THR A 1 94 ? -22.652 5.900 3.663 1.00 62.25 94 THR A CA 1
ATOM 730 C C . THR A 1 94 ? -21.364 6.719 3.532 1.00 62.25 94 THR A C 1
ATOM 732 O O . THR A 1 94 ? -21.123 7.301 2.471 1.00 62.25 94 THR A O 1
ATOM 735 N N . TYR A 1 95 ? -20.513 6.741 4.566 1.00 61.00 95 TYR A N 1
ATOM 736 C CA . TYR A 1 95 ? -19.302 7.565 4.633 1.00 61.00 95 TYR A CA 1
ATOM 737 C C . TYR A 1 95 ? -18.275 7.178 3.571 1.00 61.00 95 TYR A C 1
ATOM 739 O O . TYR A 1 95 ? -17.670 8.048 2.943 1.00 61.00 95 TYR A O 1
ATOM 747 N N . ASP A 1 96 ? -18.126 5.878 3.322 1.00 60.50 96 ASP A N 1
ATOM 748 C CA . ASP A 1 96 ? -17.166 5.345 2.353 1.00 60.50 96 ASP A CA 1
ATOM 749 C C . ASP A 1 96 ? -17.528 5.706 0.904 1.00 60.50 96 ASP A C 1
ATOM 751 O O . ASP A 1 96 ? -16.652 5.781 0.044 1.00 60.50 96 ASP A O 1
ATOM 755 N N . ASN A 1 97 ? -18.801 6.025 0.642 1.00 60.91 97 ASN A N 1
ATOM 756 C CA . ASN A 1 97 ? -19.303 6.426 -0.675 1.00 60.91 97 ASN A CA 1
ATOM 757 C C . ASN A 1 97 ? -19.352 7.953 -0.875 1.00 60.91 97 ASN A C 1
ATOM 759 O O . ASN A 1 97 ? -19.843 8.429 -1.901 1.00 60.91 97 ASN A O 1
ATOM 763 N N . LEU A 1 98 ? -18.871 8.735 0.096 1.00 62.88 98 LEU A N 1
ATOM 764 C CA . LEU A 1 98 ? -18.985 10.190 0.089 1.00 62.88 98 LEU A CA 1
ATOM 765 C C . LEU A 1 98 ? -17.682 10.873 -0.353 1.00 62.88 98 LEU A C 1
ATOM 767 O O . LEU A 1 98 ? -16.585 10.441 -0.011 1.00 62.88 98 LEU A O 1
ATOM 771 N N . SER A 1 99 ? -17.804 11.977 -1.094 1.00 62.22 99 SER A N 1
ATOM 772 C CA . SER A 1 99 ? -16.655 12.813 -1.476 1.00 62.22 99 SER A CA 1
ATOM 773 C C . SER A 1 99 ? -15.984 13.438 -0.241 1.00 62.22 99 SER A C 1
ATOM 775 O O . SER A 1 99 ? -16.668 13.813 0.717 1.00 62.22 99 SER A O 1
ATOM 777 N N . ASP A 1 100 ? -14.655 13.570 -0.265 1.00 60.94 100 ASP A N 1
ATOM 778 C CA . ASP A 1 100 ? -13.829 13.915 0.902 1.00 60.94 100 ASP A CA 1
ATOM 779 C C . ASP A 1 100 ? -14.154 15.291 1.520 1.00 60.94 100 ASP A C 1
ATOM 781 O O . ASP A 1 100 ? -14.057 15.471 2.738 1.00 60.94 100 ASP A O 1
ATOM 785 N N . ASP A 1 101 ? -14.665 16.236 0.725 1.00 59.72 101 ASP A N 1
ATOM 786 C CA . ASP A 1 101 ? -15.152 17.531 1.225 1.00 59.72 101 ASP A CA 1
ATOM 787 C C . ASP A 1 101 ? -16.337 17.374 2.194 1.00 59.72 101 ASP A C 1
ATOM 789 O O . ASP A 1 101 ? -16.447 18.068 3.211 1.00 59.72 101 ASP A O 1
ATOM 793 N N . HIS A 1 102 ? -17.217 16.412 1.916 1.00 63.06 102 HIS A N 1
ATOM 794 C CA . HIS A 1 102 ? -18.398 16.150 2.731 1.00 63.06 102 HIS A CA 1
ATOM 795 C C . HIS A 1 102 ? -18.048 15.339 3.985 1.00 63.06 102 HIS A C 1
ATOM 797 O O . HIS A 1 102 ? -18.620 15.591 5.050 1.00 63.06 102 HIS A O 1
ATOM 803 N N . LYS A 1 103 ? -17.047 14.450 3.904 1.00 66.69 103 LYS A N 1
ATOM 804 C CA . LYS A 1 103 ? -16.497 13.708 5.052 1.00 66.69 103 LYS A CA 1
ATOM 805 C C . LYS A 1 103 ? -15.986 14.647 6.146 1.00 66.69 103 LYS A C 1
ATOM 807 O O . LYS A 1 103 ? -16.347 14.506 7.313 1.00 66.69 103 LYS A O 1
ATOM 812 N N . ASN A 1 104 ? -15.243 15.688 5.768 1.00 65.88 104 ASN A N 1
ATOM 813 C CA . ASN A 1 104 ? -14.721 16.680 6.714 1.00 65.88 104 ASN A CA 1
ATOM 814 C C . ASN A 1 104 ? -15.819 17.500 7.414 1.00 65.88 104 ASN A C 1
ATOM 816 O O . ASN A 1 104 ? -15.688 17.847 8.594 1.00 65.88 104 ASN A O 1
ATOM 820 N N . SER A 1 105 ? -16.913 17.799 6.711 1.00 69.31 105 SER A N 1
ATOM 821 C CA . SER A 1 105 ? -18.074 18.481 7.297 1.00 69.31 105 SER A CA 1
ATOM 822 C C . SER A 1 105 ? -18.803 17.584 8.306 1.00 69.31 105 SER A C 1
ATOM 824 O O . SER A 1 105 ? -19.122 18.019 9.418 1.00 69.31 105 SER A O 1
ATOM 826 N N . ILE A 1 106 ? -18.971 16.301 7.967 1.00 68.56 106 ILE A N 1
ATOM 827 C CA . ILE A 1 106 ? -19.569 15.288 8.845 1.00 68.56 106 ILE A CA 1
ATOM 828 C C . ILE A 1 106 ? -18.700 15.062 10.085 1.00 68.56 106 ILE A C 1
ATOM 830 O O . ILE A 1 106 ? -19.220 15.101 11.197 1.00 68.56 106 ILE A O 1
ATOM 834 N N . TYR A 1 107 ? -17.382 14.919 9.934 1.00 70.19 107 TYR A N 1
ATOM 835 C CA . TYR A 1 107 ? -16.470 14.755 11.068 1.00 70.19 107 TYR A CA 1
ATOM 836 C C . TYR A 1 107 ? -16.554 15.935 12.046 1.00 70.19 107 TYR A C 1
ATOM 838 O O . TYR A 1 107 ? -16.673 15.739 13.257 1.00 70.19 107 TYR A O 1
ATOM 846 N N . LYS A 1 108 ? -16.587 17.175 11.537 1.00 71.94 108 LYS A N 1
ATOM 847 C CA . LYS A 1 108 ? -16.790 18.370 12.374 1.00 71.94 108 LYS A CA 1
ATOM 848 C C . LYS A 1 108 ? -18.145 18.358 13.081 1.00 71.94 108 LYS A C 1
ATOM 850 O O . LYS A 1 108 ? -18.213 18.716 14.259 1.00 71.94 108 LYS A O 1
ATOM 855 N N . TYR A 1 109 ? -19.210 17.945 12.393 1.00 73.31 109 TYR A N 1
ATOM 856 C CA . TYR A 1 109 ? -20.546 17.834 12.978 1.00 73.31 109 TYR A CA 1
ATOM 857 C C . TYR A 1 109 ? -20.590 16.793 14.105 1.00 73.31 109 TYR A C 1
ATOM 859 O O . TYR A 1 109 ? -21.033 17.103 15.211 1.00 73.31 109 TYR A O 1
ATOM 867 N N . VAL A 1 110 ? -20.062 15.594 13.855 1.00 72.62 110 VAL A N 1
ATOM 868 C CA . VAL A 1 110 ? -20.007 14.491 14.821 1.00 72.62 110 VAL A CA 1
ATOM 869 C C . VAL A 1 110 ? -19.159 14.883 16.033 1.00 72.62 110 VAL A C 1
ATOM 871 O O . VAL A 1 110 ? -19.621 14.780 17.170 1.00 72.62 110 VAL A O 1
ATOM 874 N N . LYS A 1 111 ? -17.972 15.458 15.813 1.00 75.06 111 LYS A N 1
ATOM 875 C CA . LYS A 1 111 ? -17.097 15.961 16.883 1.00 75.06 111 LYS A CA 1
ATOM 876 C C . LYS A 1 111 ? -17.798 17.003 17.763 1.00 75.06 111 LYS A C 1
ATOM 878 O O . LYS A 1 111 ? -17.712 16.944 18.990 1.00 75.06 111 LYS A O 1
ATOM 883 N N . LYS A 1 112 ? -18.548 17.926 17.150 1.00 77.06 112 LYS A N 1
ATOM 884 C CA . LYS A 1 112 ? -19.348 18.932 17.866 1.00 77.06 112 LYS A CA 1
ATOM 885 C C . LYS A 1 112 ? -20.506 18.302 18.647 1.00 77.06 112 LYS A C 1
ATOM 887 O O . LYS A 1 112 ? -20.783 18.726 19.768 1.00 77.06 112 LYS A O 1
ATOM 892 N N . TYR A 1 113 ? -21.172 17.299 18.080 1.00 68.56 113 TYR A N 1
ATOM 893 C CA . TYR A 1 113 ? -22.283 16.595 18.717 1.00 68.56 113 TYR A CA 1
ATOM 894 C C . TYR A 1 113 ? -21.836 15.846 19.980 1.00 68.56 113 TYR A C 1
ATOM 896 O O . TYR A 1 113 ? -22.445 16.015 21.037 1.00 68.56 113 TYR A O 1
ATOM 904 N N . TYR A 1 114 ? -20.727 15.101 19.910 1.00 63.12 114 TYR A N 1
ATOM 905 C CA . TYR A 1 114 ? -20.177 14.390 21.068 1.00 63.12 114 TYR A CA 1
ATOM 906 C C . TYR A 1 114 ? -19.659 15.337 22.149 1.00 63.12 114 TYR A C 1
ATOM 908 O O . TYR A 1 114 ? -19.960 15.132 23.322 1.00 63.12 114 TYR A O 1
ATOM 916 N N . SER A 1 115 ? -18.971 16.419 21.772 1.00 64.50 115 SER A N 1
ATOM 917 C CA . SER A 1 115 ? -18.548 17.452 22.728 1.00 64.50 115 SER A CA 1
ATOM 918 C C . SER A 1 115 ? -19.743 18.050 23.491 1.00 64.50 115 SER A C 1
ATOM 920 O O . SER A 1 115 ? -19.688 18.216 24.709 1.00 64.50 115 SER A O 1
ATOM 922 N N . LYS A 1 116 ? -20.874 18.268 22.807 1.00 64.19 116 LYS A N 1
ATOM 923 C CA . LYS A 1 116 ? -22.109 18.770 23.426 1.00 64.19 116 LYS A CA 1
ATOM 924 C C . LYS A 1 116 ? -22.827 17.72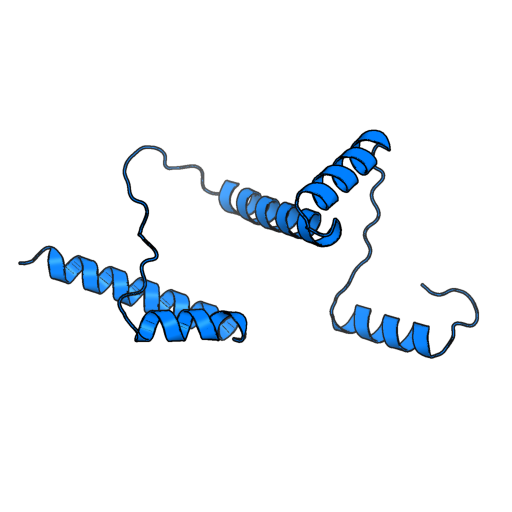2 24.291 1.00 64.19 116 LYS A C 1
ATOM 926 O O . LYS A 1 116 ? -23.364 18.076 25.337 1.00 64.19 116 LYS A O 1
ATOM 931 N N . LYS A 1 117 ? -22.830 16.443 23.888 1.00 61.84 117 LYS A N 1
ATOM 932 C CA . LYS A 1 117 ? -23.418 15.323 24.655 1.00 61.84 117 LYS A CA 1
ATOM 933 C C . LYS A 1 117 ? -22.643 15.056 25.953 1.00 61.84 117 LYS A C 1
ATOM 935 O O . LYS A 1 117 ? -23.260 14.728 26.957 1.00 61.84 117 LYS A O 1
ATOM 940 N N . GLN A 1 118 ? -21.322 15.248 25.950 1.00 54.81 118 GLN A N 1
ATOM 941 C CA . GLN A 1 118 ? -20.476 15.142 27.146 1.00 54.81 118 GLN A CA 1
ATOM 942 C C . GLN A 1 118 ? -20.736 16.277 28.146 1.00 54.81 118 GLN A C 1
ATOM 944 O O . GLN A 1 118 ? -20.883 16.009 29.330 1.00 54.81 118 GLN A O 1
ATOM 949 N N . SER A 1 119 ? -20.894 17.521 27.674 1.00 53.88 119 SER A N 1
ATOM 950 C CA . SER A 1 119 ? -21.235 18.660 28.544 1.00 53.88 119 SER A CA 1
ATOM 951 C C . SER A 1 119 ? -22.570 18.466 29.266 1.00 53.88 119 SER A C 1
ATOM 953 O O . SER A 1 119 ? -22.677 18.789 30.436 1.00 53.88 119 SER A O 1
ATOM 955 N N . LYS A 1 120 ? -23.571 17.884 28.594 1.00 51.91 120 LYS A N 1
ATOM 956 C CA . LYS A 1 120 ? -24.919 17.701 29.153 1.00 51.91 120 LYS A CA 1
ATOM 957 C C . LYS A 1 120 ? -25.028 16.593 30.213 1.00 51.91 120 LYS A C 1
ATOM 959 O O . LYS A 1 120 ? -26.070 16.493 30.839 1.00 51.91 120 LYS A O 1
ATOM 964 N N . ARG A 1 121 ? -23.997 15.752 30.370 1.00 47.88 121 ARG A N 1
ATOM 965 C CA . ARG A 1 121 ? -23.933 14.677 31.381 1.00 47.88 121 ARG A CA 1
ATOM 966 C C . ARG A 1 121 ? -23.161 15.067 32.644 1.00 47.88 121 ARG A C 1
ATOM 968 O O . ARG A 1 121 ? -23.150 14.288 33.582 1.00 47.88 121 ARG A O 1
ATOM 975 N N . ASN A 1 122 ? -22.495 16.222 32.643 1.00 51.31 122 ASN A N 1
ATOM 976 C CA . ASN A 1 122 ? -21.697 16.703 33.776 1.00 51.31 122 ASN A CA 1
ATOM 977 C C . ASN A 1 122 ? -22.441 17.756 34.625 1.00 51.31 122 ASN A C 1
ATOM 979 O O . ASN A 1 122 ? -21.882 18.224 35.612 1.00 51.31 122 ASN A O 1
ATOM 983 N N . ASP A 1 123 ? -23.666 18.123 34.230 1.00 51.06 123 ASP A N 1
ATOM 984 C CA . ASP A 1 123 ? -24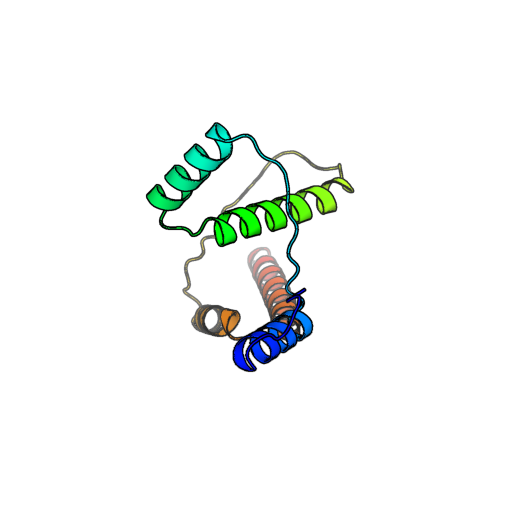.526 19.121 34.887 1.00 51.06 123 ASP A CA 1
ATOM 985 C C . ASP A 1 123 ? -25.777 18.486 35.553 1.00 51.06 123 ASP A C 1
ATOM 987 O O . ASP A 1 123 ? -26.689 19.206 35.960 1.00 51.06 123 ASP A O 1
ATOM 991 N N . GLU A 1 124 ? -25.846 17.151 35.639 1.00 44.06 124 GLU A N 1
ATOM 992 C CA . GLU A 1 124 ? -26.950 16.354 36.213 1.00 44.06 124 GLU A CA 1
ATOM 993 C C . GLU A 1 124 ? -26.394 15.384 37.266 1.00 44.06 124 GLU A C 1
ATOM 995 O O . GLU A 1 124 ? -27.025 15.253 38.340 1.00 44.06 124 GLU A O 1
#

Secondary structure (DSSP, 8-state):
---SS--HHHHHHHHHHHHHT---------HHHHHHHHHHHHHHT--HHHHHHHHHHHHHHHHHHTT------------------HHHHHHHHHHTTS-HHHHHHHHHHHHHHHHHHHHTTS--

Radius of gyration: 22.48 Å; chains: 1; bounding box: 47×34×68 Å

Foldseek 3Di:
DDPDDDDPVVVVVVVVCVVVVPDDDDDDDDPVVVVVLCVVCVVVVHDSVVVVVVVVVVVVVVVVCVVDPDDDDDDDDPPDPDPPDPVVVVCVVCLVVDDPVVNVVVVVVVVVVVVVVVVVVVVD

pLDDT: mean 72.25, std 18.58, range [34.19, 97.25]

Sequence (124 aa):
MPVGNPKNQTIWSQRYQEKVGYITKGYKLKKDLTDNFKEACSKSGISQAAALTQFMEAFIDTSNNSASTNTEPSSAPEYMINSEDPKLSFIIETYDNLSDDHKNSIYKYVKKYYSKKQSKRNDE